Protein AF-A0A845RYZ5-F1 (afdb_monomer)

Foldseek 3Di:
DDDDPDDDDDPPPPPQPFDKDKDAFDKDWAQDDDDPVSNPDTDIDTDMDIDGDSQHDPPDPDPVSDDDVVVVVVVVVVVRD

Structure (mmCIF, N/CA/C/O backbone):
data_AF-A0A845RYZ5-F1
#
_entry.id   AF-A0A845RYZ5-F1
#
loop_
_atom_site.group_PDB
_atom_site.id
_atom_site.type_symbol
_atom_site.label_atom_id
_atom_site.label_alt_id
_atom_site.label_comp_id
_atom_site.label_asym_id
_atom_site.label_entity_id
_atom_site.label_seq_id
_atom_site.pdbx_PDB_ins_code
_atom_site.Cartn_x
_atom_site.Cartn_y
_atom_site.Cartn_z
_atom_site.occupancy
_atom_site.B_iso_or_equiv
_atom_site.auth_seq_id
_atom_site.auth_comp_id
_atom_site.auth_asym_id
_atom_site.auth_atom_id
_atom_site.pdbx_PDB_model_num
ATOM 1 N N . MET A 1 1 ? 51.876 -18.173 -40.866 1.00 41.34 1 MET A N 1
ATOM 2 C CA . MET A 1 1 ? 51.383 -17.976 -39.483 1.00 41.34 1 MET A CA 1
ATOM 3 C C . MET A 1 1 ? 50.057 -17.220 -39.567 1.00 41.34 1 MET A C 1
ATOM 5 O O . MET A 1 1 ? 50.051 -15.997 -39.549 1.00 41.34 1 MET A O 1
ATOM 9 N N . ASN A 1 2 ? 48.946 -17.930 -39.792 1.00 44.19 2 ASN A N 1
ATOM 10 C CA . ASN A 1 2 ? 47.647 -17.296 -40.049 1.00 44.19 2 ASN A CA 1
ATOM 11 C C . ASN A 1 2 ? 47.003 -16.875 -38.726 1.00 44.19 2 ASN A C 1
ATOM 13 O O . ASN A 1 2 ? 46.490 -17.714 -37.990 1.00 44.19 2 ASN A O 1
ATOM 17 N N . LYS A 1 3 ? 47.030 -15.575 -38.419 1.00 51.81 3 LYS A N 1
ATOM 18 C CA . LYS A 1 3 ? 46.180 -15.002 -37.371 1.00 51.81 3 LYS A CA 1
ATOM 19 C C . LYS A 1 3 ? 44.755 -14.930 -37.920 1.00 51.81 3 LYS A C 1
ATOM 21 O O . LYS A 1 3 ? 44.428 -14.041 -38.696 1.00 51.81 3 LYS A O 1
ATOM 26 N N . THR A 1 4 ? 43.915 -15.888 -37.547 1.00 52.34 4 THR A N 1
ATOM 27 C CA . THR A 1 4 ? 42.463 -15.787 -37.723 1.00 52.34 4 THR A CA 1
ATOM 28 C C . THR A 1 4 ? 41.960 -14.573 -36.944 1.00 52.34 4 THR A C 1
ATOM 30 O O . THR A 1 4 ? 42.046 -14.544 -35.716 1.00 52.34 4 THR A O 1
ATOM 33 N N . ASN A 1 5 ? 41.453 -13.564 -37.654 1.00 54.06 5 ASN A N 1
ATOM 34 C CA . ASN A 1 5 ? 40.779 -12.407 -37.067 1.00 54.06 5 ASN A CA 1
ATOM 35 C C . ASN A 1 5 ? 39.429 -12.861 -36.489 1.00 54.06 5 ASN A C 1
ATOM 37 O O . ASN A 1 5 ? 38.405 -12.824 -37.164 1.00 54.06 5 ASN A O 1
ATOM 41 N N . ILE A 1 6 ? 39.434 -13.356 -35.251 1.00 61.94 6 ILE A N 1
ATOM 42 C CA . ILE A 1 6 ? 38.216 -13.761 -34.545 1.00 61.94 6 ILE A CA 1
ATOM 43 C C . ILE A 1 6 ? 37.517 -12.492 -34.051 1.00 61.94 6 ILE A C 1
ATOM 45 O O . ILE A 1 6 ? 37.947 -11.880 -33.073 1.00 61.94 6 ILE A O 1
ATOM 49 N N . ILE A 1 7 ? 36.424 -12.105 -34.709 1.00 64.56 7 ILE A N 1
ATOM 50 C CA . ILE A 1 7 ? 35.533 -11.049 -34.221 1.00 64.56 7 ILE A CA 1
ATOM 51 C C . ILE A 1 7 ? 34.668 -11.660 -33.115 1.00 64.56 7 ILE A C 1
ATOM 53 O O . ILE A 1 7 ? 33.714 -12.389 -33.379 1.00 64.56 7 ILE A O 1
ATOM 57 N N . LYS A 1 8 ? 35.025 -11.399 -31.855 1.00 54.91 8 LYS A N 1
ATOM 58 C CA . LYS A 1 8 ? 34.189 -11.759 -30.704 1.00 54.91 8 LYS A CA 1
ATOM 59 C C . LYS A 1 8 ? 33.112 -10.691 -30.532 1.00 54.91 8 LYS A C 1
ATOM 61 O O . LYS A 1 8 ? 33.365 -9.639 -29.952 1.00 54.91 8 LYS A O 1
ATOM 66 N N . LEU A 1 9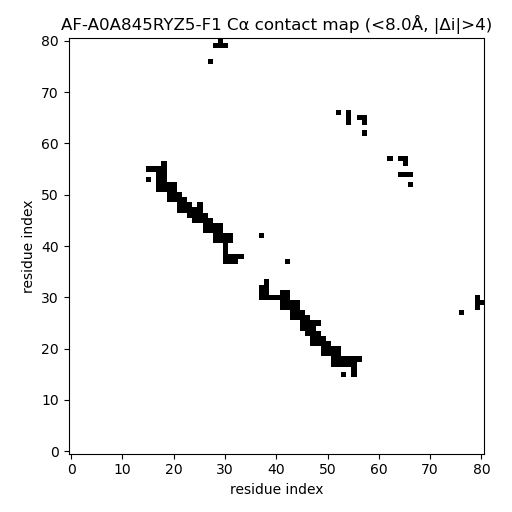 ? 31.918 -10.968 -31.048 1.00 49.91 9 LEU A N 1
ATOM 67 C CA . LEU A 1 9 ? 30.713 -10.213 -30.721 1.00 49.91 9 LEU A CA 1
ATOM 68 C C . LEU A 1 9 ? 30.286 -10.604 -29.305 1.00 49.91 9 LEU A C 1
ATOM 70 O O . LEU A 1 9 ? 29.700 -11.663 -29.086 1.00 49.91 9 LEU A O 1
ATOM 74 N N . PHE A 1 10 ? 30.625 -9.769 -28.330 1.00 56.66 10 PHE A N 1
ATOM 75 C CA . PHE A 1 10 ? 29.991 -9.845 -27.025 1.00 56.66 10 PHE A CA 1
ATOM 76 C C . PHE A 1 10 ? 28.620 -9.189 -27.166 1.00 56.66 10 PHE A C 1
ATOM 78 O O . PHE A 1 10 ? 28.528 -7.996 -27.443 1.00 56.66 10 PHE A O 1
ATOM 85 N N . GLU A 1 11 ? 27.547 -9.963 -26.998 1.00 52.34 11 GLU A N 1
ATOM 86 C CA . GLU A 1 11 ? 26.273 -9.356 -26.632 1.00 52.34 11 GLU A CA 1
ATOM 87 C C . GLU A 1 11 ? 26.512 -8.621 -25.315 1.00 52.34 11 GLU A C 1
ATOM 89 O O . GLU A 1 11 ? 26.687 -9.248 -24.264 1.00 52.34 11 GLU A O 1
ATOM 94 N N . ASP A 1 12 ? 26.522 -7.290 -25.368 1.00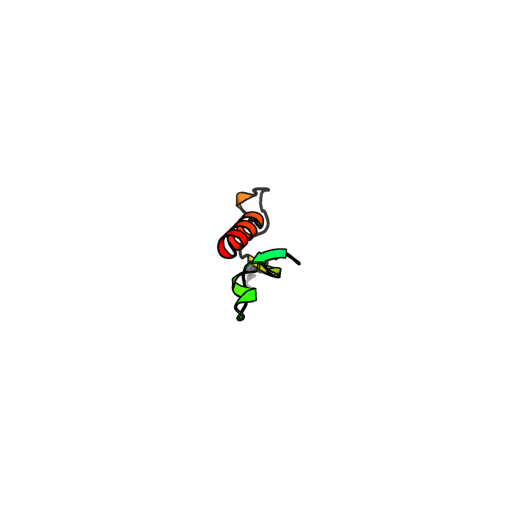 50.06 12 ASP A N 1
ATOM 95 C CA . ASP A 1 12 ? 26.285 -6.478 -24.189 1.00 50.06 12 ASP A CA 1
ATOM 96 C C . ASP A 1 12 ? 24.921 -6.905 -23.659 1.00 50.06 12 ASP A C 1
ATOM 98 O O . ASP A 1 12 ? 23.868 -6.436 -24.105 1.00 50.06 12 ASP A O 1
ATOM 102 N N . LYS A 1 13 ? 24.923 -7.844 -22.709 1.00 49.78 13 LYS A N 1
ATOM 103 C CA . LYS A 1 13 ? 23.768 -8.138 -21.874 1.00 49.78 13 LYS A CA 1
ATOM 104 C C . LYS A 1 13 ? 23.482 -6.847 -21.129 1.00 49.78 13 LYS A C 1
ATOM 106 O O . LYS A 1 13 ? 23.973 -6.661 -20.017 1.00 49.78 13 LYS A O 1
ATOM 111 N N . LYS A 1 14 ? 22.716 -5.942 -21.756 1.00 52.94 14 LYS A N 1
ATOM 112 C CA . LYS A 1 14 ? 22.165 -4.736 -21.143 1.00 52.94 14 LYS A CA 1
ATOM 113 C C . LYS A 1 14 ? 21.599 -5.203 -19.816 1.00 52.94 14 LYS A C 1
ATOM 115 O O . LYS A 1 14 ? 20.583 -5.904 -19.802 1.00 52.94 14 LYS A O 1
ATOM 120 N N . LYS A 1 15 ? 22.297 -4.902 -18.714 1.00 49.84 15 LYS A N 1
ATOM 121 C CA . LYS A 1 15 ? 21.798 -5.150 -17.362 1.00 49.84 15 LYS A CA 1
ATOM 122 C 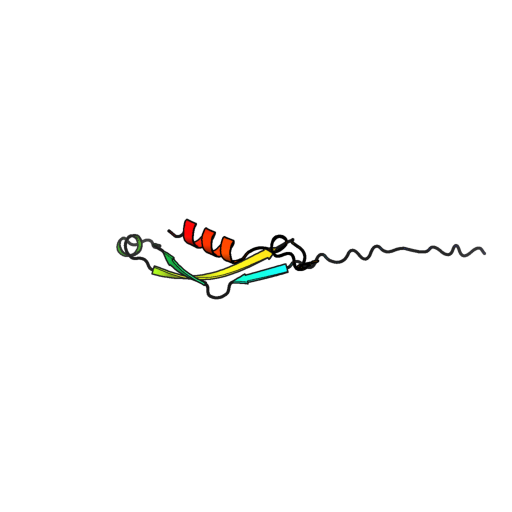C . LYS A 1 15 ? 20.404 -4.545 -17.364 1.00 49.84 15 LYS A C 1
ATOM 124 O O . LYS A 1 15 ? 20.283 -3.333 -17.509 1.00 49.84 15 LYS A O 1
ATOM 129 N N . LYS A 1 16 ? 19.361 -5.383 -17.325 1.00 55.19 16 LYS A N 1
ATOM 130 C CA . LYS A 1 16 ? 17.979 -4.904 -17.260 1.00 55.19 16 LYS A CA 1
ATOM 131 C C . LYS A 1 16 ? 17.920 -4.053 -15.997 1.00 55.19 16 LYS A C 1
ATOM 133 O O . LYS A 1 16 ? 18.002 -4.605 -14.900 1.00 55.19 16 LYS A O 1
ATOM 138 N N . SER A 1 17 ? 17.907 -2.733 -16.154 1.00 57.69 17 SER A N 1
ATOM 139 C CA . SER A 1 17 ? 17.784 -1.803 -15.043 1.00 57.69 17 SER A CA 1
ATOM 140 C C . SER A 1 17 ? 16.475 -2.142 -14.350 1.00 57.69 17 SER A C 1
ATOM 142 O O . SER A 1 17 ? 15.414 -2.047 -14.962 1.00 57.69 17 SER A O 1
ATOM 144 N N . LYS A 1 18 ? 16.560 -2.650 -13.118 1.00 61.62 18 LYS A N 1
ATOM 145 C CA . LYS A 1 18 ? 15.377 -2.835 -12.283 1.00 61.62 18 LYS A CA 1
ATOM 146 C C . LYS A 1 18 ? 14.910 -1.442 -11.907 1.00 61.62 18 LYS A C 1
ATOM 148 O O . LYS A 1 18 ? 15.681 -0.685 -11.319 1.00 61.62 18 LYS A O 1
ATOM 153 N N . GLU A 1 19 ? 13.695 -1.099 -12.292 1.00 71.75 19 GLU A N 1
ATOM 154 C CA . GLU A 1 19 ? 13.105 0.172 -11.908 1.00 71.75 19 GLU A CA 1
ATOM 155 C C . GLU A 1 19 ? 12.412 -0.002 -10.570 1.00 71.75 19 GLU A C 1
ATOM 157 O O . GLU A 1 19 ? 11.710 -0.988 -10.335 1.00 71.75 19 GLU A O 1
ATOM 162 N N . ILE A 1 20 ? 12.670 0.941 -9.671 1.00 77.69 20 ILE A N 1
ATOM 163 C CA . ILE A 1 20 ? 12.110 0.931 -8.329 1.00 77.69 20 ILE A CA 1
ATOM 164 C C . ILE A 1 20 ? 11.192 2.138 -8.214 1.00 77.69 20 ILE A C 1
ATOM 166 O O . ILE A 1 20 ? 11.626 3.277 -8.392 1.00 77.69 20 ILE A O 1
ATOM 170 N N . ILE A 1 21 ? 9.920 1.876 -7.932 1.00 80.38 21 ILE A N 1
ATOM 171 C CA . ILE A 1 21 ? 8.924 2.906 -7.650 1.00 80.38 21 ILE A CA 1
ATOM 172 C C . ILE A 1 21 ? 8.814 3.035 -6.137 1.00 80.38 21 ILE A C 1
ATOM 174 O O . ILE A 1 21 ? 8.617 2.045 -5.432 1.00 80.38 21 ILE A O 1
ATOM 178 N N . PHE A 1 22 ? 8.932 4.268 -5.651 1.00 82.75 22 PHE A N 1
ATOM 179 C CA . PHE A 1 22 ? 8.835 4.591 -4.234 1.00 82.75 22 PHE A CA 1
ATOM 180 C C . PHE A 1 22 ? 7.612 5.461 -3.970 1.00 82.75 22 PHE A C 1
ATOM 182 O O . PHE A 1 22 ? 7.525 6.584 -4.462 1.00 82.75 22 PHE A O 1
ATOM 189 N N . ILE A 1 23 ? 6.714 4.976 -3.118 1.00 85.25 23 ILE A N 1
ATOM 190 C CA . ILE A 1 23 ? 5.636 5.770 -2.531 1.00 85.25 23 ILE A CA 1
ATOM 191 C C . ILE A 1 23 ? 6.053 6.074 -1.095 1.00 85.25 23 ILE A C 1
ATOM 193 O O . ILE A 1 23 ? 6.091 5.186 -0.241 1.00 85.25 23 ILE A O 1
ATOM 197 N N . LYS A 1 24 ? 6.422 7.328 -0.830 1.00 87.44 24 LYS A N 1
ATOM 198 C CA . LYS A 1 24 ? 6.919 7.754 0.483 1.00 87.44 24 LYS A CA 1
ATOM 199 C C . LYS A 1 24 ? 5.800 8.343 1.324 1.00 87.44 24 LYS A C 1
ATOM 201 O O . LYS A 1 24 ? 5.028 9.165 0.843 1.00 87.44 24 LYS A O 1
ATOM 206 N N . ASN A 1 25 ? 5.798 7.995 2.608 1.00 89.69 25 ASN A N 1
ATOM 207 C CA . ASN A 1 25 ? 4.943 8.581 3.636 1.00 89.69 25 ASN A CA 1
ATOM 208 C C . ASN A 1 25 ? 3.453 8.543 3.288 1.00 89.69 25 ASN A C 1
ATOM 210 O O . ASN A 1 25 ? 2.723 9.476 3.616 1.00 89.69 25 ASN A O 1
ATOM 214 N N . TYR A 1 26 ? 3.002 7.473 2.639 1.00 89.25 26 TYR A N 1
ATOM 215 C CA . TYR A 1 26 ? 1.591 7.311 2.352 1.00 89.25 26 TYR A CA 1
ATOM 216 C C . TYR A 1 26 ? 0.824 7.165 3.666 1.00 89.25 26 TYR A C 1
ATOM 218 O O . TYR A 1 26 ? 1.204 6.355 4.514 1.00 89.25 26 TYR A O 1
ATOM 226 N N . THR A 1 27 ? -0.225 7.969 3.846 1.00 90.38 27 THR A N 1
ATOM 227 C CA . THR A 1 27 ? -1.038 7.959 5.063 1.00 90.38 27 THR A CA 1
ATOM 228 C C . THR A 1 27 ? -2.476 7.574 4.770 1.00 90.38 27 THR A C 1
ATOM 230 O O . THR A 1 27 ? -3.109 8.189 3.915 1.00 90.38 27 THR A O 1
ATOM 233 N N . CYS A 1 28 ? -3.020 6.647 5.549 1.00 90.56 28 CYS A N 1
ATOM 234 C CA . CYS A 1 28 ? -4.418 6.226 5.475 1.00 90.56 28 CYS A CA 1
ATOM 235 C C . CYS A 1 28 ? -4.985 6.004 6.884 1.00 90.56 28 CYS A C 1
ATOM 237 O O . CYS A 1 28 ? -4.261 6.078 7.879 1.00 90.56 28 CYS A O 1
ATOM 239 N N . LYS A 1 29 ? -6.294 5.763 6.981 1.00 91.25 29 LYS A N 1
ATOM 240 C CA . LYS A 1 29 ? -6.953 5.377 8.233 1.00 91.25 29 LYS A CA 1
ATOM 241 C C . LYS A 1 29 ? -7.406 3.929 8.119 1.00 91.25 29 LYS A C 1
ATOM 243 O O . LYS A 1 29 ? -8.056 3.599 7.136 1.00 91.25 29 LYS A O 1
ATOM 248 N N . ALA A 1 30 ? -7.081 3.107 9.106 1.00 90.31 30 ALA 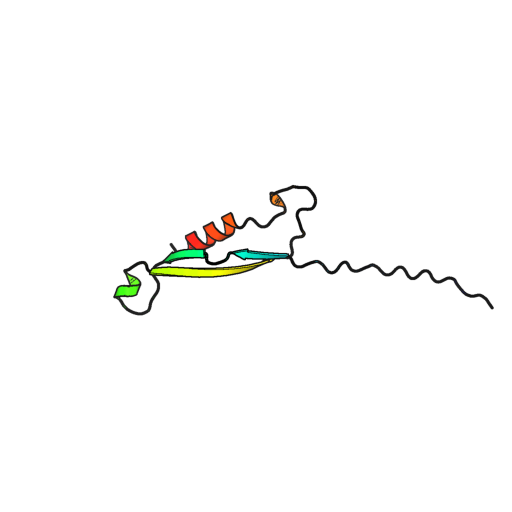A N 1
ATOM 249 C CA . ALA A 1 30 ? -7.549 1.727 9.184 1.00 90.31 30 ALA A CA 1
ATOM 250 C C . ALA A 1 30 ? -7.788 1.334 10.643 1.00 90.31 30 ALA A C 1
ATOM 252 O O . ALA A 1 30 ? -7.212 1.927 11.560 1.00 90.31 30 ALA A O 1
ATOM 253 N N . ILE A 1 31 ? -8.649 0.346 10.860 1.00 90.19 31 ILE A N 1
ATOM 254 C CA . ILE A 1 31 ? -8.871 -0.247 12.177 1.00 90.19 31 ILE A CA 1
ATOM 255 C C . ILE A 1 31 ? -7.827 -1.345 12.358 1.00 90.19 31 ILE A C 1
ATOM 257 O O . ILE A 1 31 ? -7.820 -2.339 11.639 1.00 90.19 31 ILE A O 1
ATOM 261 N N . ILE A 1 32 ? -6.918 -1.148 13.304 1.00 87.19 32 ILE A N 1
ATOM 262 C CA . ILE A 1 32 ? -5.848 -2.093 13.604 1.00 87.19 32 ILE A CA 1
ATOM 263 C C . ILE A 1 32 ? -5.523 -2.003 15.086 1.00 87.19 32 ILE A C 1
ATOM 265 O O . ILE A 1 32 ? -5.455 -0.905 15.632 1.00 87.19 32 ILE A O 1
ATOM 269 N N . GLY A 1 33 ? -5.325 -3.150 15.728 1.00 86.44 33 GLY A N 1
ATOM 270 C CA . GLY A 1 33 ? -4.856 -3.226 17.106 1.00 86.44 33 GLY A CA 1
ATOM 271 C C . GLY A 1 33 ? -5.378 -4.447 17.852 1.00 86.44 33 GLY A C 1
ATOM 272 O O . GLY A 1 33 ? -6.239 -5.192 17.373 1.00 86.44 33 GLY A O 1
ATOM 273 N N . TYR A 1 34 ? -4.808 -4.673 19.029 1.00 91.19 34 TYR A N 1
ATOM 274 C CA . TYR A 1 34 ? -5.102 -5.830 19.868 1.00 91.19 34 TYR A CA 1
ATOM 275 C C . TYR A 1 34 ? -6.233 -5.529 20.853 1.00 91.19 34 TYR A C 1
ATOM 277 O O . TYR A 1 34 ? -7.113 -6.368 21.080 1.00 91.19 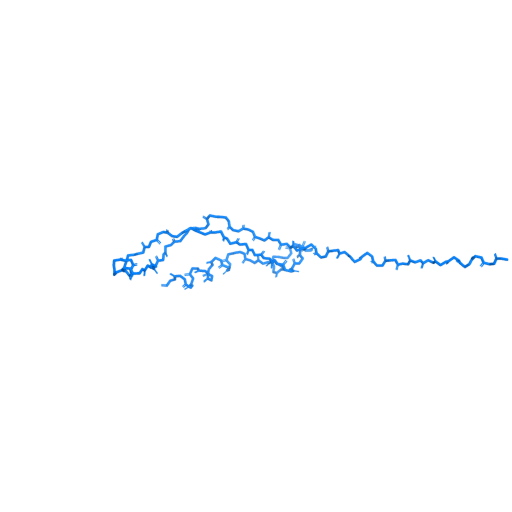34 TYR A O 1
ATOM 285 N N . HIS A 1 35 ? -6.249 -4.317 21.406 1.00 91.50 35 HIS A N 1
ATOM 286 C CA . HIS A 1 35 ? -7.207 -3.919 22.426 1.00 91.50 35 HIS A CA 1
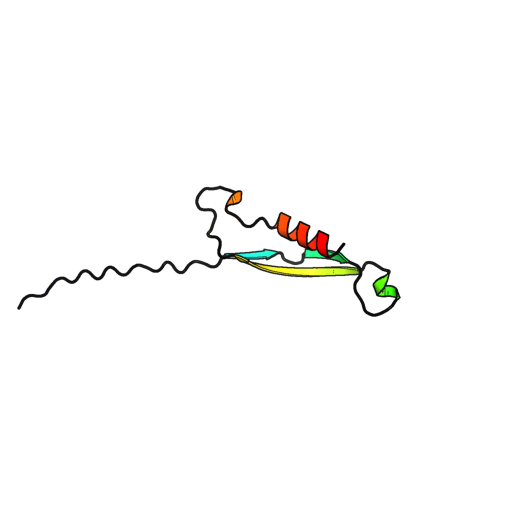ATOM 287 C C . HIS A 1 35 ? -8.582 -3.595 21.830 1.00 91.50 35 HIS A C 1
ATOM 289 O O . HIS A 1 35 ? -8.715 -3.160 20.687 1.00 91.50 35 HIS A O 1
ATOM 295 N N . ALA A 1 36 ? -9.638 -3.773 22.629 1.00 87.62 36 ALA A N 1
ATOM 296 C CA . ALA A 1 36 ? -11.021 -3.580 22.184 1.00 87.62 36 ALA A CA 1
ATOM 297 C C . ALA A 1 36 ? -11.297 -2.169 21.618 1.00 87.62 36 ALA A C 1
ATOM 299 O O . ALA A 1 36 ? -12.042 -2.019 20.649 1.00 87.62 36 ALA A O 1
ATOM 300 N N . PHE A 1 37 ? -10.657 -1.135 22.173 1.00 88.81 37 PHE A N 1
ATOM 301 C CA . PHE A 1 37 ? -10.796 0.238 21.679 1.00 88.81 37 PHE A CA 1
ATOM 302 C C . PHE A 1 37 ? -10.112 0.460 20.318 1.00 88.81 37 PHE A C 1
ATOM 304 O O . PHE A 1 37 ? -10.553 1.300 19.540 1.00 88.81 37 PHE A O 1
ATOM 311 N N . GLU A 1 38 ? -9.062 -0.300 20.002 1.00 87.12 38 GLU A N 1
ATOM 312 C CA . GLU A 1 38 ? -8.339 -0.204 18.728 1.00 87.12 38 GLU A CA 1
ATOM 313 C C . GLU A 1 38 ? -9.089 -0.906 17.594 1.00 87.12 38 GLU A C 1
ATOM 315 O O . GLU A 1 38 ? -9.027 -0.476 16.448 1.00 87.12 38 GLU A O 1
ATOM 320 N N . LYS A 1 39 ? -9.859 -1.950 17.929 1.00 88.31 39 LYS A N 1
ATOM 321 C CA . LYS A 1 39 ? -10.729 -2.688 16.997 1.00 88.31 39 LYS A CA 1
ATOM 322 C C . LYS A 1 39 ? -11.989 -1.923 16.586 1.00 88.31 39 LYS A C 1
ATOM 324 O O . LYS A 1 39 ? -12.742 -2.391 15.743 1.00 88.31 39 LYS A O 1
ATOM 329 N N . THR A 1 40 ? -12.243 -0.770 17.198 1.00 89.06 40 THR A N 1
ATOM 330 C CA . THR A 1 40 ? -13.435 0.053 16.943 1.00 89.06 40 THR A CA 1
ATOM 331 C C . THR A 1 40 ? -13.088 1.452 16.447 1.00 89.06 40 THR A C 1
ATOM 333 O O . THR A 1 40 ? -13.881 2.059 15.731 1.00 89.06 40 THR A O 1
ATOM 336 N N . ARG A 1 41 ? -11.905 1.978 16.791 1.00 90.56 41 ARG A N 1
ATOM 337 C CA . ARG A 1 41 ? -11.472 3.327 16.410 1.00 90.56 41 ARG A CA 1
ATOM 338 C C . ARG A 1 41 ? -10.468 3.279 15.253 1.00 90.56 41 ARG A C 1
ATOM 340 O O . ARG A 1 41 ? -9.399 2.695 15.415 1.00 90.56 41 ARG A O 1
ATOM 347 N N . PRO A 1 42 ? -10.748 3.940 14.113 1.00 91.56 42 PRO A N 1
ATOM 348 C CA . PRO A 1 42 ? -9.786 4.053 13.023 1.00 91.56 42 PRO A CA 1
ATOM 349 C C . PRO A 1 42 ? -8.535 4.817 13.465 1.00 91.56 42 PRO A C 1
ATOM 351 O O . PRO A 1 42 ? -8.628 5.934 13.980 1.00 91.56 42 PRO A O 1
ATOM 354 N N . GLN A 1 43 ? -7.363 4.243 13.210 1.00 89.75 43 GLN A N 1
ATOM 355 C CA . GLN A 1 43 ? -6.066 4.835 13.521 1.00 89.75 43 GLN A CA 1
ATOM 356 C C . GLN A 1 43 ? -5.376 5.314 12.242 1.00 89.75 43 GLN A C 1
ATOM 358 O O . GLN A 1 43 ? -5.564 4.745 11.164 1.00 89.75 43 GLN A O 1
ATOM 363 N N . LYS A 1 44 ? -4.576 6.382 12.343 1.00 92.38 44 LYS A N 1
ATOM 364 C CA . LYS A 1 44 ? -3.789 6.885 11.210 1.00 92.38 44 LYS A CA 1
ATOM 365 C C . LYS A 1 44 ? -2.549 6.014 11.038 1.00 92.38 44 LYS A C 1
ATOM 367 O O . LYS A 1 44 ? -1.673 6.013 11.896 1.00 92.38 44 LYS A O 1
ATOM 372 N N . LEU A 1 45 ? -2.456 5.336 9.904 1.00 90.75 45 LEU A N 1
ATOM 373 C CA . LEU A 1 45 ? -1.281 4.577 9.504 1.00 90.75 45 LEU A CA 1
ATOM 374 C C . LEU A 1 45 ? -0.427 5.402 8.548 1.00 90.75 45 LEU A C 1
ATOM 376 O O . LEU A 1 45 ? -0.941 6.203 7.765 1.00 90.75 45 LEU A O 1
ATOM 380 N N . ARG A 1 46 ? 0.888 5.195 8.616 1.00 91.75 46 ARG A N 1
ATOM 381 C CA . ARG A 1 46 ? 1.861 5.727 7.662 1.00 91.75 46 ARG A CA 1
ATOM 382 C C . ARG A 1 46 ? 2.801 4.606 7.258 1.00 91.75 46 ARG A C 1
ATOM 384 O O . ARG A 1 46 ? 3.433 4.007 8.122 1.00 91.75 46 ARG A O 1
ATOM 391 N N . PHE A 1 47 ? 2.934 4.366 5.964 1.00 89.12 47 PHE A N 1
ATOM 392 C CA . PHE A 1 47 ? 3.887 3.395 5.440 1.00 89.12 47 PHE A CA 1
ATOM 393 C C . PHE A 1 47 ? 4.578 3.916 4.185 1.00 89.12 47 PHE A C 1
ATOM 395 O O . PHE A 1 47 ? 4.118 4.839 3.511 1.00 89.12 47 PHE A O 1
ATOM 402 N N . ASN A 1 48 ? 5.732 3.321 3.912 1.00 88.38 48 ASN A N 1
ATOM 403 C CA . ASN A 1 48 ? 6.459 3.499 2.669 1.00 88.38 48 ASN A CA 1
ATOM 404 C C . ASN A 1 48 ? 6.247 2.239 1.834 1.00 88.38 48 ASN A C 1
ATOM 406 O O . ASN A 1 48 ? 6.345 1.136 2.369 1.00 88.38 48 ASN A O 1
ATOM 410 N N . VAL A 1 49 ? 5.962 2.401 0.546 1.00 86.19 49 VAL A N 1
ATOM 411 C CA . VAL A 1 49 ? 5.820 1.281 -0.390 1.00 86.19 49 VAL A CA 1
ATOM 412 C C . VAL A 1 49 ? 6.972 1.346 -1.378 1.00 86.19 49 VAL A C 1
ATOM 414 O O . VAL A 1 49 ? 7.157 2.355 -2.059 1.00 86.19 49 VAL A O 1
ATOM 417 N N . GLU A 1 50 ? 7.746 0.269 -1.442 1.00 86.00 50 GLU A N 1
ATOM 418 C CA . GLU A 1 50 ? 8.794 0.071 -2.436 1.00 86.00 50 GLU A CA 1
ATOM 419 C C . GLU A 1 50 ? 8.358 -1.033 -3.392 1.00 86.00 50 GLU A C 1
ATOM 421 O O . GLU A 1 50 ? 7.993 -2.131 -2.970 1.00 86.00 50 GLU A O 1
ATOM 426 N N . ILE A 1 51 ? 8.371 -0.732 -4.688 1.00 81.56 51 ILE A N 1
ATOM 427 C CA . ILE A 1 51 ? 7.899 -1.650 -5.717 1.00 81.56 51 ILE A CA 1
ATOM 428 C C . ILE A 1 51 ? 9.010 -1.867 -6.726 1.00 81.56 51 ILE A C 1
ATOM 430 O O . ILE A 1 51 ? 9.377 -0.973 -7.488 1.00 81.56 51 ILE A O 1
ATOM 434 N N . LEU A 1 52 ? 9.526 -3.092 -6.733 1.00 77.56 52 LEU A N 1
ATOM 435 C CA . LEU A 1 52 ? 10.496 -3.564 -7.709 1.00 77.56 52 LEU A CA 1
ATOM 436 C C . LEU A 1 52 ? 9.766 -3.960 -8.992 1.00 77.56 52 LEU A C 1
ATOM 438 O O . LEU A 1 52 ? 9.216 -5.059 -9.094 1.00 77.56 52 LEU A O 1
ATOM 442 N N . SER A 1 53 ? 9.784 -3.078 -9.988 1.00 70.38 53 SER A N 1
ATOM 443 C CA . SER A 1 53 ? 9.241 -3.380 -11.305 1.00 70.38 53 SER A CA 1
ATOM 444 C C . SER A 1 53 ? 10.315 -3.969 -12.218 1.00 70.38 53 SER A C 1
ATOM 446 O O . SER A 1 53 ? 11.444 -3.484 -12.323 1.00 70.38 53 SER A O 1
ATOM 448 N N . LYS A 1 54 ? 9.948 -5.054 -12.907 1.00 64.88 54 LYS A N 1
ATOM 449 C CA . LYS A 1 54 ? 10.731 -5.607 -14.025 1.00 64.88 54 LYS A CA 1
ATOM 450 C C . LYS A 1 54 ? 10.391 -4.927 -15.357 1.00 64.88 54 LYS A C 1
ATOM 452 O O . LYS A 1 54 ? 11.041 -5.241 -16.356 1.00 64.88 54 LYS A O 1
ATOM 457 N N . GLN A 1 55 ? 9.363 -4.073 -15.394 1.00 62.31 55 GLN A N 1
ATOM 458 C CA . GLN A 1 55 ? 8.989 -3.341 -16.603 1.00 62.31 55 GLN A CA 1
ATOM 459 C C . GLN A 1 55 ? 10.049 -2.283 -16.912 1.00 62.31 55 GLN A C 1
ATOM 461 O O . GLN A 1 55 ? 10.633 -1.683 -16.013 1.00 62.31 55 GLN A O 1
ATOM 466 N N . LYS A 1 56 ? 10.352 -2.142 -18.204 1.00 55.38 56 LYS A N 1
ATOM 467 C CA . LYS A 1 56 ? 11.324 -1.171 -18.705 1.00 55.38 56 LYS A CA 1
ATOM 468 C C . LYS A 1 56 ? 10.688 0.219 -18.711 1.00 55.38 56 LYS A C 1
ATOM 470 O O . LYS A 1 56 ? 9.505 0.326 -19.023 1.00 55.38 56 LYS A O 1
ATOM 475 N N . LYS A 1 57 ? 11.513 1.242 -18.475 1.00 55.34 57 LYS A N 1
ATOM 476 C CA . LYS A 1 57 ? 11.288 2.663 -18.768 1.00 55.34 57 LYS A CA 1
ATOM 477 C C . LYS A 1 57 ? 10.385 2.843 -19.974 1.00 55.34 57 LYS A C 1
ATOM 479 O O . LYS A 1 57 ? 10.634 2.189 -20.982 1.00 55.34 57 LYS A O 1
ATOM 484 N N . VAL A 1 58 ? 9.414 3.751 -19.862 1.00 54.47 58 VAL A N 1
ATOM 485 C CA . VAL A 1 58 ? 8.553 4.242 -20.950 1.00 54.47 58 VAL A CA 1
ATOM 486 C C . VAL A 1 58 ? 9.366 4.326 -22.244 1.00 54.47 58 VAL A C 1
ATOM 488 O O . VAL A 1 58 ? 10.184 5.231 -22.391 1.00 54.47 58 VAL A O 1
ATOM 491 N N . ILE A 1 59 ? 9.206 3.353 -23.143 1.00 56.06 59 ILE A N 1
ATOM 492 C CA . ILE A 1 59 ? 10.010 3.318 -24.374 1.00 56.06 59 ILE A CA 1
ATOM 493 C C . ILE A 1 59 ? 9.414 4.285 -25.411 1.00 56.06 59 ILE A C 1
ATOM 495 O O . ILE A 1 59 ? 10.174 4.879 -26.159 1.00 56.06 59 ILE A O 1
ATOM 499 N N . ASP A 1 60 ? 8.096 4.538 -25.36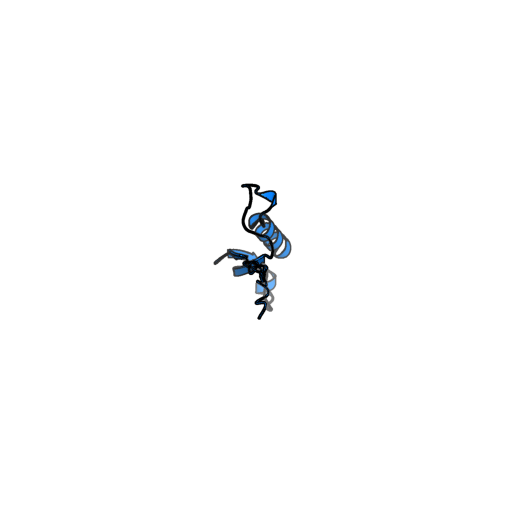9 1.00 58.81 60 ASP A N 1
ATOM 500 C CA . ASP A 1 60 ? 7.367 5.249 -26.441 1.00 58.81 60 ASP A CA 1
ATOM 501 C C . ASP A 1 60 ? 6.273 6.224 -25.949 1.00 58.81 60 ASP A C 1
ATOM 503 O O . ASP A 1 60 ? 5.254 6.425 -26.601 1.00 58.81 60 ASP A O 1
ATOM 507 N N . GLY A 1 61 ? 6.399 6.797 -24.748 1.00 58.84 61 GLY A N 1
ATOM 508 C CA . GLY A 1 61 ? 5.380 7.713 -24.195 1.00 58.84 61 GLY A CA 1
ATOM 509 C C . GLY A 1 61 ? 4.037 7.054 -23.835 1.00 58.84 61 GLY A C 1
ATOM 510 O O . GLY A 1 61 ? 3.101 7.736 -23.426 1.00 58.84 61 GLY A O 1
ATOM 511 N N . ASN A 1 62 ? 3.928 5.728 -23.959 1.00 61.84 62 ASN A N 1
ATOM 512 C CA . ASN A 1 62 ? 2.704 4.988 -23.677 1.00 61.84 62 ASN A CA 1
ATOM 513 C C . ASN A 1 62 ? 2.543 4.722 -22.170 1.00 61.84 62 ASN A C 1
ATOM 515 O O . ASN A 1 62 ? 3.270 3.904 -21.597 1.00 61.84 62 ASN A O 1
ATOM 519 N N . LEU A 1 63 ? 1.559 5.373 -21.542 1.00 63.31 63 LEU A N 1
ATOM 520 C CA . LEU A 1 63 ? 1.252 5.228 -20.114 1.00 63.31 63 LEU A CA 1
ATOM 521 C C . LEU A 1 63 ? 0.902 3.779 -19.724 1.00 63.31 63 LEU A C 1
ATOM 523 O O . LEU A 1 63 ? 1.238 3.346 -18.627 1.00 63.31 63 LEU A O 1
ATOM 527 N N . ASN A 1 64 ? 0.320 2.999 -20.645 1.00 65.94 64 ASN A N 1
ATOM 528 C CA . ASN A 1 64 ? -0.073 1.601 -20.410 1.00 65.94 64 ASN A CA 1
ATOM 529 C C . ASN A 1 64 ? 1.128 0.654 -20.243 1.00 65.94 64 ASN A C 1
ATOM 531 O O . ASN A 1 64 ? 0.972 -0.481 -19.798 1.00 65.94 64 ASN A O 1
ATOM 535 N N . SER A 1 65 ? 2.329 1.098 -20.627 1.00 60.69 65 SER A N 1
ATOM 536 C CA . SER A 1 65 ? 3.571 0.344 -20.428 1.00 60.69 65 SER A CA 1
ATOM 537 C C . SER A 1 65 ? 4.188 0.548 -19.037 1.00 60.69 65 SER A C 1
ATOM 539 O O . SER A 1 65 ? 5.159 -0.129 -18.694 1.00 60.69 65 SER A O 1
ATOM 541 N N . VAL A 1 66 ? 3.617 1.461 -18.241 1.00 67.00 66 VAL A N 1
ATOM 542 C CA . VAL A 1 66 ? 4.103 1.867 -16.920 1.00 67.00 66 VAL A CA 1
ATOM 543 C C . VAL A 1 66 ? 3.231 1.268 -15.831 1.00 67.00 66 VAL A C 1
ATOM 54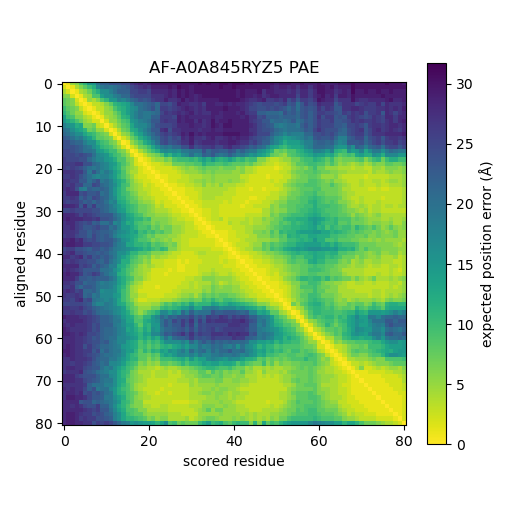5 O O . VAL A 1 66 ? 2.012 1.176 -15.953 1.00 67.00 66 VAL A O 1
ATOM 548 N N . LEU A 1 67 ? 3.861 0.914 -14.716 1.00 70.62 67 LEU A N 1
ATOM 549 C CA . LEU A 1 67 ? 3.142 0.545 -13.510 1.00 70.62 67 LEU A CA 1
ATOM 550 C C . LEU A 1 67 ? 2.410 1.772 -12.935 1.00 70.62 67 LEU A C 1
ATOM 552 O O . LEU A 1 67 ? 3.049 2.719 -12.470 1.00 70.62 67 LEU A O 1
ATOM 556 N N . ASN A 1 68 ? 1.077 1.741 -12.935 1.00 77.88 68 ASN A N 1
ATOM 557 C CA . ASN A 1 68 ? 0.257 2.815 -12.384 1.00 77.88 68 ASN A CA 1
ATOM 558 C C . ASN A 1 68 ? 0.245 2.769 -10.843 1.00 77.88 68 ASN A C 1
ATOM 560 O O . ASN A 1 68 ? -0.346 1.878 -10.231 1.00 77.88 68 ASN A O 1
ATOM 564 N N . TYR A 1 69 ? 0.889 3.745 -10.201 1.00 78.69 69 TYR A N 1
ATOM 565 C CA . TYR A 1 69 ? 0.933 3.849 -8.739 1.00 78.69 69 TYR A CA 1
ATOM 566 C C . TYR A 1 69 ? -0.432 4.185 -8.118 1.00 78.69 69 TYR A C 1
ATOM 568 O O . TYR A 1 69 ? -0.664 3.855 -6.955 1.00 78.69 69 TYR A O 1
ATOM 576 N N . GLU A 1 70 ? -1.352 4.794 -8.868 1.00 81.38 70 GLU A N 1
ATOM 577 C CA . GLU A 1 70 ? -2.698 5.116 -8.390 1.00 81.38 70 GLU A CA 1
ATOM 578 C C . GLU A 1 70 ? -3.546 3.854 -8.207 1.00 81.38 70 GLU A C 1
ATOM 580 O O . GLU A 1 70 ? -4.187 3.680 -7.172 1.00 81.38 70 GLU A O 1
ATOM 585 N N . GLU A 1 71 ? -3.470 2.906 -9.146 1.00 84.31 71 GLU A N 1
ATOM 586 C CA . GLU A 1 71 ? -4.115 1.596 -8.994 1.00 84.31 71 GLU A CA 1
ATOM 587 C C . GLU A 1 71 ? -3.612 0.849 -7.757 1.00 84.31 71 GLU A C 1
ATOM 589 O O . GLU A 1 71 ? -4.380 0.173 -7.071 1.00 84.31 71 GLU A O 1
ATOM 594 N N . ILE A 1 72 ? -2.321 0.979 -7.450 1.00 84.38 72 ILE A N 1
ATOM 595 C CA . ILE A 1 72 ? -1.709 0.352 -6.277 1.00 84.38 72 ILE A CA 1
ATOM 596 C C . ILE A 1 72 ? -2.252 0.983 -4.998 1.00 84.38 72 ILE A C 1
ATOM 598 O O . ILE A 1 72 ? -2.665 0.264 -4.090 1.00 84.38 72 ILE A O 1
ATOM 602 N N . ILE A 1 73 ? -2.310 2.314 -4.940 1.00 85.88 73 ILE A N 1
ATOM 603 C CA . ILE A 1 73 ? -2.908 3.047 -3.819 1.00 85.88 73 ILE A CA 1
ATOM 604 C C . ILE A 1 73 ? -4.380 2.655 -3.640 1.00 85.88 73 ILE A C 1
ATOM 606 O O . ILE A 1 73 ? -4.817 2.406 -2.517 1.00 85.88 73 ILE A O 1
ATOM 610 N N . ASN A 1 74 ? -5.135 2.530 -4.731 1.00 87.25 74 ASN A N 1
ATOM 611 C CA . ASN A 1 74 ? -6.540 2.131 -4.693 1.00 87.25 74 ASN A CA 1
ATOM 612 C C . ASN A 1 74 ? -6.723 0.702 -4.171 1.00 87.25 74 ASN A C 1
ATOM 614 O O . ASN A 1 74 ? -7.602 0.465 -3.345 1.00 87.25 74 ASN A O 1
ATOM 618 N N . LYS A 1 75 ? -5.860 -0.238 -4.575 1.00 87.81 75 LYS A N 1
ATOM 619 C CA . LYS A 1 75 ? -5.848 -1.600 -4.020 1.00 87.81 75 LYS A CA 1
ATOM 620 C C . LYS A 1 75 ? -5.526 -1.600 -2.529 1.00 87.81 75 LYS A C 1
ATOM 622 O O . LYS A 1 75 ? -6.211 -2.270 -1.766 1.00 87.81 75 LYS A O 1
ATOM 627 N N . ILE A 1 76 ? -4.527 -0.830 -2.102 1.00 86.31 76 ILE A N 1
ATOM 628 C CA . ILE A 1 76 ? -4.168 -0.703 -0.683 1.00 86.31 76 ILE A CA 1
ATOM 629 C C . ILE A 1 76 ? -5.351 -0.158 0.126 1.00 86.31 76 ILE A C 1
ATOM 631 O O . ILE A 1 76 ? -5.702 -0.723 1.156 1.00 86.31 76 ILE A O 1
ATOM 635 N N . ASN A 1 77 ? -6.012 0.888 -0.369 1.00 86.25 77 ASN A N 1
ATOM 636 C CA . ASN A 1 77 ? -7.216 1.435 0.249 1.00 86.25 77 ASN A CA 1
ATOM 637 C C . ASN A 1 77 ? -8.364 0.425 0.312 1.00 86.25 77 ASN A C 1
ATOM 639 O O . ASN A 1 77 ? -9.082 0.400 1.303 1.00 86.25 77 ASN A O 1
ATOM 643 N N . PHE A 1 78 ? -8.542 -0.392 -0.727 1.00 88.25 78 PHE A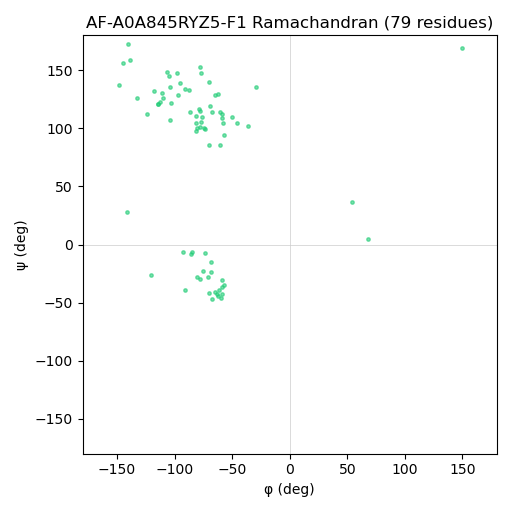 N 1
ATOM 644 C CA . PHE A 1 78 ? -9.560 -1.439 -0.749 1.00 88.25 78 PHE A CA 1
ATOM 645 C C . PHE A 1 78 ? -9.315 -2.499 0.332 1.00 88.25 78 PHE A C 1
ATOM 647 O O . PHE A 1 78 ? -10.257 -2.885 1.009 1.00 88.25 78 PHE A O 1
ATOM 654 N N . PHE A 1 79 ? -8.066 -2.932 0.531 1.00 84.56 79 PHE A N 1
ATOM 655 C CA . PHE A 1 79 ? -7.726 -3.935 1.550 1.00 84.56 79 PHE A CA 1
ATOM 656 C C . PHE A 1 79 ? -7.730 -3.406 2.988 1.00 84.56 79 PHE A C 1
ATOM 658 O O . PHE A 1 79 ? -7.823 -4.195 3.922 1.00 84.56 79 PHE A O 1
ATOM 665 N N . LEU A 1 80 ? -7.575 -2.095 3.172 1.00 81.56 80 LEU A N 1
ATOM 666 C CA . LEU A 1 80 ? -7.586 -1.449 4.488 1.00 81.56 80 LEU A CA 1
ATOM 667 C C . LEU A 1 80 ? -8.975 -0.948 4.911 1.00 81.56 80 LEU A C 1
ATOM 669 O O . LEU A 1 80 ? -9.114 -0.447 6.030 1.00 81.56 80 LEU A O 1
ATOM 673 N N . LYS A 1 81 ? -9.958 -1.037 4.011 1.00 66.25 81 LYS A N 1
ATOM 674 C CA . LYS A 1 81 ? -11.365 -0.725 4.260 1.00 66.25 81 LYS A CA 1
ATOM 675 C C . LYS A 1 81 ? -12.049 -1.871 4.993 1.00 66.25 81 LYS A C 1
ATOM 677 O O . LYS A 1 81 ? -12.872 -1.547 5.875 1.00 66.25 81 LYS A O 1
#

Radius of gyration: 23.62 Å; Cα contacts (8 Å, |Δi|>4): 81; chains: 1; bounding box: 65×27×62 Å

Mean predicted aligned error: 12.49 Å

Sequence (81 aa):
MNKTNIIKLFEDKKKKSKEIIFIKNYTCKAIIGYHAFEKTRPQKLRFNVEILSKQKKVIDGNLNSVLNYEEIINKINFFLK

Solvent-accessible surface area (backbone atoms only — not comparable to full-atom values): 5382 Å² total; per-residue (Å²): 135,86,78,77,84,78,82,79,81,74,80,78,73,71,73,78,69,71,39,72,48,75,47,74,72,46,70,51,68,32,65,63,65,88,52,77,68,27,65,73,41,71,39,82,46,72,46,69,48,78,42,83,37,85,57,62,74,71,86,76,82,48,68,88,62,48,87,61,65,64,61,52,52,51,52,52,52,60,76,49,105

pLDDT: mean 74.29, std 15.4, range [41.34, 92.38]

Secondary structure (DSSP, 8-state):
------------------EEEEEEEEEEEE---SSTTTTTS-EEEEEEEEEEE-S-S-SSS-GGGS--HHHHHHHHHHHH-

Nearest PDB structures (foldseek):
  7su4-assembly1_C-2  TM=8.871E-01  e=2.657E-02  Yersinia pestis
  7su7-assembly1_D  TM=8.914E-01  e=3.477E-02  Yersinia pestis
  7su6-assembly1_C  TM=8.905E-01  e=3.977E-02  Yersinia pestis
  3o1k-assembly1_B  TM=8.492E-01  e=1.166E-01  Vibrio cholerae O1 biovar El Tor str. N16961
  8evk-assembly1_A  TM=8.272E-01  e=8.332E-02  Helicobacter pylori G27